Protein AF-A0AAP3A347-F1 (afdb_monomer_lite)

Structure (mmCIF, N/CA/C/O backbone):
data_AF-A0AAP3A347-F1
#
_entry.id   AF-A0AAP3A347-F1
#
loop_
_atom_site.group_PDB
_atom_site.id
_atom_site.type_symbol
_atom_site.label_atom_id
_atom_site.label_alt_id
_atom_site.label_comp_id
_atom_site.label_asym_id
_atom_site.label_entity_id
_atom_site.label_seq_id
_atom_site.pdbx_PDB_ins_code
_atom_site.Cartn_x
_atom_site.Cartn_y
_atom_site.Cartn_z
_atom_site.occupancy
_atom_site.B_iso_or_equiv
_atom_site.auth_seq_id
_atom_site.auth_comp_id
_atom_site.auth_asym_id
_atom_site.auth_atom_id
_atom_site.pdbx_PDB_model_num
ATOM 1 N N . TYR A 1 1 ? 1.249 11.955 13.675 1.00 42.88 1 TYR A N 1
ATOM 2 C CA . TYR A 1 1 ? 1.050 11.867 15.137 1.00 42.88 1 TYR A CA 1
ATOM 3 C C . TYR A 1 1 ? -0.414 11.985 15.562 1.00 42.88 1 TYR A C 1
ATOM 5 O O . TYR A 1 1 ? -0.784 11.283 16.488 1.00 42.88 1 TYR A O 1
ATOM 13 N N . ALA A 1 2 ? -1.273 12.744 14.864 1.00 56.22 2 ALA A N 1
ATOM 14 C CA . ALA A 1 2 ? -2.714 12.784 15.165 1.00 56.22 2 ALA A CA 1
ATOM 15 C C . ALA A 1 2 ? -3.454 11.446 14.923 1.00 56.22 2 ALA A C 1
ATOM 17 O O . ALA A 1 2 ? -4.338 11.081 15.691 1.00 56.22 2 ALA A O 1
ATOM 18 N N . SER A 1 3 ? -3.053 10.663 13.912 1.00 58.78 3 SER A N 1
ATOM 19 C CA . SER A 1 3 ? -3.719 9.391 13.586 1.00 58.78 3 SER A CA 1
ATOM 20 C C . SER A 1 3 ? -3.606 8.331 14.687 1.00 58.78 3 SER A C 1
ATOM 22 O O . SER A 1 3 ? -4.555 7.596 14.918 1.00 58.78 3 SER A O 1
ATOM 24 N N . ALA A 1 4 ? -2.480 8.262 15.404 1.00 61.84 4 ALA A N 1
ATOM 25 C CA . ALA A 1 4 ? -2.273 7.252 16.445 1.00 61.84 4 ALA A CA 1
ATOM 26 C C . ALA A 1 4 ? -3.090 7.509 17.722 1.00 61.84 4 ALA A C 1
ATOM 28 O O . ALA A 1 4 ? -3.288 6.578 18.494 1.00 61.84 4 ALA A O 1
ATOM 29 N N . VAL A 1 5 ? -3.551 8.746 17.935 1.00 64.50 5 VAL A N 1
ATOM 30 C CA . VAL A 1 5 ? -4.399 9.141 19.073 1.00 64.50 5 VAL A CA 1
ATOM 31 C C . VAL A 1 5 ? -5.878 9.077 18.689 1.00 64.50 5 VAL A C 1
ATOM 33 O O . VAL A 1 5 ? -6.691 8.566 19.444 1.00 64.50 5 VAL A O 1
ATOM 36 N N . TYR 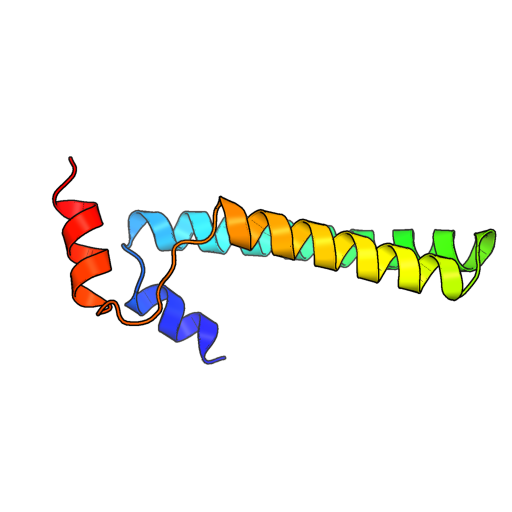A 1 6 ? -6.212 9.472 17.461 1.00 63.06 6 TYR A N 1
ATOM 37 C CA . TYR A 1 6 ? -7.593 9.464 16.978 1.00 63.06 6 TYR A CA 1
ATOM 38 C C . TYR A 1 6 ? -8.129 8.053 16.681 1.00 63.06 6 TYR A C 1
ATOM 40 O O . TYR A 1 6 ? -9.281 7.734 16.958 1.00 63.06 6 TYR A O 1
ATOM 48 N N . VAL A 1 7 ? -7.281 7.152 16.172 1.00 66.38 7 VAL A N 1
ATOM 49 C CA . VAL A 1 7 ? -7.661 5.749 15.929 1.00 66.38 7 VAL A CA 1
ATOM 50 C C . VAL A 1 7 ? -8.122 5.043 17.218 1.00 66.38 7 VAL A C 1
ATOM 52 O O . VAL A 1 7 ? -9.169 4.402 17.206 1.00 66.38 7 VAL A O 1
ATOM 55 N N . PRO A 1 8 ? -7.437 5.140 18.368 1.00 64.25 8 PRO A N 1
ATOM 56 C CA . PRO A 1 8 ? -7.977 4.566 19.590 1.00 64.25 8 PRO A CA 1
ATOM 57 C C . PRO A 1 8 ? -9.215 5.305 20.136 1.00 64.25 8 PRO A C 1
ATOM 59 O O . PRO A 1 8 ? -9.915 4.740 20.963 1.00 64.25 8 PRO A O 1
ATOM 62 N N . GLU A 1 9 ? -9.555 6.515 19.721 1.00 64.12 9 GLU A N 1
ATOM 63 C CA . GLU A 1 9 ? -10.776 7.166 20.229 1.00 64.12 9 GLU A CA 1
ATOM 64 C C . GLU A 1 9 ? -12.049 6.664 19.535 1.00 64.12 9 GLU A C 1
ATOM 66 O O . GLU A 1 9 ? -13.101 6.588 20.160 1.00 64.12 9 GLU A O 1
ATOM 71 N N . ILE A 1 10 ? -11.945 6.248 18.272 1.00 69.19 10 ILE A N 1
ATOM 72 C CA . ILE A 1 10 ? -13.102 5.850 17.454 1.00 69.19 10 ILE A CA 1
ATOM 73 C C . ILE A 1 10 ? -13.380 4.343 17.505 1.00 69.19 10 ILE A C 1
ATOM 75 O O . ILE A 1 10 ? -14.523 3.912 17.387 1.00 69.19 10 ILE A O 1
ATOM 79 N N . TRP A 1 11 ? -12.337 3.520 17.628 1.00 65.44 11 TRP A N 1
ATOM 80 C CA . TRP A 1 11 ? -12.455 2.071 17.450 1.00 65.44 11 TRP A CA 1
ATOM 81 C C . TRP A 1 11 ? -12.624 1.336 18.794 1.00 65.44 11 TRP A C 1
ATOM 83 O O . TRP A 1 11 ? -11.968 1.707 19.765 1.00 65.44 11 TRP A O 1
ATOM 93 N N . PRO A 1 12 ? -13.423 0.255 18.889 1.00 67.62 12 PRO A N 1
ATOM 94 C CA . PRO A 1 12 ? -13.547 -0.544 20.111 1.00 67.62 12 PRO A CA 1
ATOM 95 C C . PRO A 1 12 ? -12.246 -1.300 20.444 1.00 67.62 12 PRO A C 1
ATOM 97 O O . PRO A 1 12 ? -11.461 -1.651 19.558 1.00 67.62 12 PRO A O 1
ATOM 100 N N . THR A 1 13 ? -12.006 -1.576 21.731 1.00 71.44 13 THR A N 1
ATOM 101 C CA . THR A 1 13 ? -10.735 -2.127 22.257 1.00 71.44 13 THR A CA 1
ATOM 102 C C . THR A 1 13 ? -10.271 -3.406 21.551 1.00 71.44 13 THR A C 1
ATOM 104 O O . THR A 1 13 ? -9.081 -3.558 21.274 1.00 71.44 13 THR A O 1
ATOM 107 N N . GLU A 1 14 ? -11.198 -4.300 21.205 1.00 66.06 14 GLU A N 1
ATOM 108 C CA . GLU A 1 14 ? -10.903 -5.579 20.544 1.00 66.06 14 GLU A CA 1
ATOM 109 C C . GLU A 1 14 ? -10.419 -5.404 19.092 1.00 66.06 14 GLU A C 1
ATOM 111 O O . GLU A 1 14 ? -9.525 -6.124 18.638 1.00 66.06 14 GLU A O 1
ATOM 116 N N . ALA A 1 15 ? -10.959 -4.414 18.373 1.00 66.38 15 ALA A N 1
ATOM 117 C CA . ALA A 1 15 ? -10.613 -4.129 16.980 1.00 66.38 15 ALA A CA 1
ATOM 118 C C . ALA A 1 15 ? -9.327 -3.292 16.849 1.00 66.38 15 ALA A C 1
ATOM 120 O O . ALA A 1 15 ? -8.571 -3.472 15.891 1.00 66.38 15 ALA A O 1
ATOM 121 N N . LYS A 1 16 ? -9.023 -2.432 17.834 1.00 68.62 16 LYS A N 1
ATOM 122 C CA . LYS A 1 16 ? -7.827 -1.564 17.836 1.00 68.62 16 LYS A CA 1
ATOM 123 C C . LYS A 1 16 ? -6.521 -2.333 17.683 1.00 68.62 16 LYS A C 1
ATOM 125 O O . LYS A 1 16 ? -5.709 -2.022 16.813 1.00 68.62 16 LYS A O 1
ATOM 130 N N . LEU A 1 17 ? -6.297 -3.299 18.575 1.00 72.19 17 LEU A N 1
ATOM 131 C CA . LEU A 1 17 ? -5.00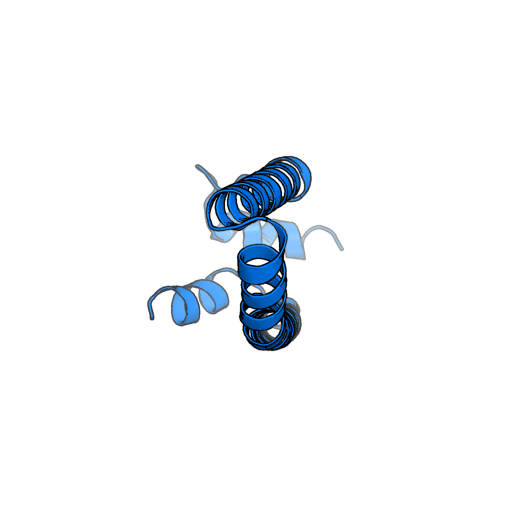8 -3.981 18.715 1.00 72.19 17 LEU A CA 1
ATOM 132 C C . LEU A 1 17 ? -4.714 -4.868 17.504 1.00 72.19 17 LEU A C 1
ATOM 134 O O . LEU A 1 17 ? -3.603 -4.850 16.975 1.00 72.19 17 LEU A O 1
ATOM 138 N N . ARG A 1 18 ? -5.726 -5.597 17.027 1.00 79.44 18 ARG A N 1
ATOM 139 C CA . ARG A 1 18 ? -5.585 -6.512 15.890 1.00 79.44 18 ARG A CA 1
ATOM 140 C C . ARG A 1 18 ? -5.498 -5.764 14.561 1.00 79.44 18 ARG A C 1
ATOM 142 O O . ARG A 1 18 ? -4.607 -6.059 13.769 1.00 79.44 18 ARG A O 1
ATOM 149 N N . GLY A 1 19 ? -6.360 -4.769 14.342 1.00 78.81 19 GLY A N 1
ATOM 150 C CA . GLY A 1 19 ? -6.386 -3.992 13.101 1.00 78.81 19 GLY A CA 1
ATOM 151 C C . GLY A 1 19 ? -5.125 -3.150 12.903 1.00 78.81 19 GLY A C 1
ATOM 152 O O . GLY A 1 19 ? -4.477 -3.236 11.861 1.00 78.81 19 GLY A O 1
ATOM 153 N N . SER A 1 20 ? -4.720 -2.393 13.928 1.00 78.94 20 SER A N 1
ATOM 154 C CA . SER A 1 20 ? -3.519 -1.549 13.862 1.00 78.94 20 SER A CA 1
ATOM 155 C C . SER A 1 20 ? -2.234 -2.379 13.765 1.00 78.94 20 SER A C 1
ATOM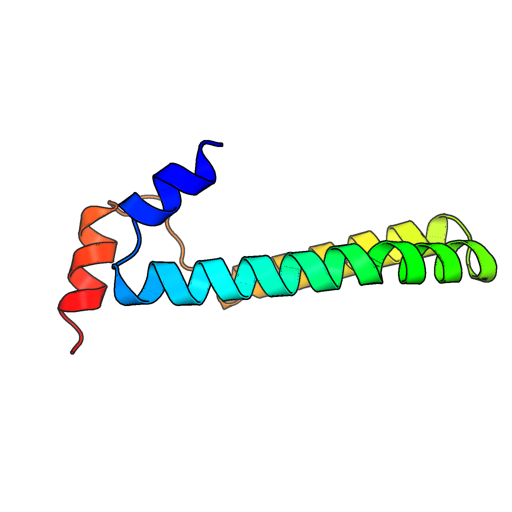 157 O O . SER A 1 20 ? -1.355 -2.067 12.961 1.00 78.94 20 SER A O 1
ATOM 159 N N . GLY A 1 21 ? -2.140 -3.480 14.523 1.00 84.75 21 GLY A N 1
ATOM 160 C CA . GLY A 1 21 ? -0.989 -4.384 14.475 1.00 84.75 21 GLY A CA 1
ATOM 161 C C . GLY A 1 21 ? -0.799 -5.028 13.100 1.00 84.75 21 GLY A C 1
ATOM 162 O O . GLY A 1 21 ? 0.307 -5.002 12.556 1.00 84.75 21 GLY A O 1
ATOM 163 N N . LEU A 1 22 ? -1.880 -5.539 12.500 1.00 87.25 22 LEU A N 1
ATOM 164 C CA . LEU A 1 22 ? -1.844 -6.128 11.160 1.00 87.25 22 LEU A CA 1
ATOM 165 C C . LEU A 1 22 ? -1.482 -5.085 10.095 1.00 87.25 22 LEU A C 1
ATOM 167 O O . LEU A 1 22 ? -0.585 -5.325 9.288 1.00 87.25 22 LEU A O 1
ATOM 171 N N . ALA A 1 23 ? -2.119 -3.910 10.121 1.00 86.94 23 ALA A N 1
ATOM 172 C CA . ALA A 1 23 ? -1.821 -2.831 9.180 1.00 86.94 23 ALA A CA 1
ATOM 173 C C . ALA A 1 23 ? -0.357 -2.369 9.279 1.00 86.94 23 ALA A C 1
ATOM 175 O O . ALA A 1 23 ? 0.294 -2.140 8.258 1.00 86.94 23 ALA A O 1
ATOM 176 N N . ASN A 1 24 ? 0.197 -2.289 10.494 1.00 87.88 24 ASN A N 1
ATOM 177 C CA . ASN A 1 24 ? 1.599 -1.929 10.698 1.00 87.88 24 ASN A CA 1
ATOM 178 C C . ASN A 1 24 ? 2.556 -2.995 10.147 1.00 87.88 24 ASN A C 1
ATOM 180 O O . ASN A 1 24 ? 3.531 -2.657 9.477 1.00 87.88 24 ASN A O 1
ATOM 184 N N . ALA A 1 25 ? 2.264 -4.277 10.387 1.00 92.44 25 ALA A N 1
ATOM 185 C CA . ALA A 1 25 ? 3.067 -5.384 9.874 1.00 92.44 25 ALA A CA 1
ATOM 186 C C . ALA A 1 25 ? 3.080 -5.405 8.338 1.00 92.44 25 ALA A C 1
ATOM 188 O O . ALA A 1 25 ? 4.150 -5.457 7.728 1.00 92.44 25 ALA A O 1
ATOM 189 N N . VAL A 1 26 ? 1.908 -5.277 7.709 1.00 93.12 26 VAL A N 1
ATOM 190 C CA . VAL A 1 26 ? 1.784 -5.202 6.246 1.00 93.12 26 VAL A CA 1
ATOM 191 C C . VAL A 1 26 ? 2.523 -3.980 5.699 1.00 93.12 26 VAL A C 1
ATOM 193 O O . VAL A 1 26 ? 3.261 -4.109 4.725 1.00 93.12 26 VAL A O 1
ATOM 196 N N . GLY A 1 27 ? 2.406 -2.820 6.355 1.00 91.06 27 GLY A N 1
ATOM 197 C CA . GLY A 1 27 ? 3.123 -1.599 5.975 1.00 91.06 27 GLY A CA 1
ATOM 198 C C . GLY A 1 27 ? 4.649 -1.741 6.013 1.00 91.06 27 GLY A C 1
ATOM 199 O O . GLY A 1 27 ? 5.352 -1.167 5.185 1.00 91.06 27 GLY A O 1
ATOM 200 N N . ARG A 1 28 ? 5.186 -2.542 6.940 1.00 93.69 28 ARG A N 1
ATOM 201 C CA . ARG A 1 28 ? 6.626 -2.841 6.987 1.00 93.69 28 ARG A CA 1
ATOM 202 C C . ARG A 1 28 ? 7.056 -3.752 5.846 1.00 93.69 28 ARG A C 1
ATOM 204 O O . ARG A 1 28 ? 8.077 -3.488 5.220 1.00 93.69 28 ARG A O 1
ATOM 211 N N . ILE A 1 29 ? 6.278 -4.794 5.555 1.00 95.44 29 ILE A N 1
ATOM 212 C CA . ILE A 1 29 ? 6.566 -5.711 4.444 1.00 95.44 29 ILE A CA 1
ATOM 213 C C . ILE A 1 29 ? 6.517 -4.955 3.113 1.00 95.44 29 ILE A C 1
ATOM 215 O O . ILE A 1 29 ? 7.430 -5.087 2.299 1.00 95.44 29 ILE A O 1
ATOM 219 N N . SER A 1 30 ? 5.500 -4.115 2.907 1.00 91.88 30 SER A N 1
ATOM 220 C CA . SER A 1 30 ? 5.387 -3.305 1.693 1.00 91.88 30 SER A CA 1
ATOM 221 C C . SER A 1 30 ? 6.515 -2.279 1.582 1.00 91.88 30 SER A C 1
ATOM 223 O O . SER A 1 30 ? 7.077 -2.128 0.501 1.00 91.88 30 SER A O 1
ATOM 225 N N . GLY A 1 31 ? 6.919 -1.645 2.687 1.00 92.12 31 GLY A N 1
ATOM 226 C CA . GLY A 1 31 ? 8.064 -0.732 2.723 1.00 92.12 31 GLY A CA 1
ATOM 227 C C . GLY A 1 31 ? 9.394 -1.395 2.351 1.00 92.12 31 GLY A C 1
ATOM 228 O O . GLY A 1 31 ? 10.244 -0.748 1.744 1.00 92.12 31 GLY A O 1
ATOM 229 N N . ILE A 1 32 ? 9.563 -2.686 2.657 1.00 95.44 32 ILE A N 1
ATOM 230 C CA . ILE A 1 32 ? 10.733 -3.469 2.235 1.00 95.44 32 ILE A CA 1
ATOM 231 C C . ILE A 1 32 ? 10.621 -3.843 0.756 1.00 95.44 32 ILE A C 1
ATOM 233 O O . ILE A 1 32 ? 11.588 -3.682 0.024 1.00 95.44 32 ILE A O 1
ATOM 237 N N . ALA A 1 33 ? 9.463 -4.323 0.297 1.00 93.62 33 ALA A N 1
ATOM 238 C CA . ALA A 1 33 ? 9.286 -4.835 -1.065 1.00 93.62 33 ALA A CA 1
ATOM 239 C C . ALA A 1 33 ? 9.246 -3.736 -2.145 1.00 93.62 33 ALA A C 1
ATOM 241 O O . ALA A 1 33 ? 9.754 -3.930 -3.252 1.00 93.62 33 ALA A O 1
ATOM 242 N N . ALA A 1 34 ? 8.662 -2.577 -1.832 1.00 92.06 34 ALA A N 1
ATOM 243 C CA . ALA A 1 34 ? 8.475 -1.466 -2.763 1.00 92.06 34 ALA A CA 1
ATOM 244 C C . ALA A 1 34 ? 9.768 -0.987 -3.457 1.00 92.06 34 ALA A C 1
ATOM 246 O O . ALA A 1 34 ? 9.757 -0.902 -4.687 1.00 92.06 34 ALA A O 1
ATOM 247 N N . PRO A 1 35 ? 10.890 -0.710 -2.758 1.00 93.81 35 PRO A N 1
ATOM 248 C CA . PRO A 1 35 ? 12.114 -0.262 -3.423 1.00 93.81 35 PRO A CA 1
ATOM 249 C C . PRO A 1 35 ? 12.686 -1.307 -4.390 1.00 93.81 35 PRO A C 1
ATOM 251 O O . PRO A 1 35 ? 13.205 -0.925 -5.435 1.00 93.81 35 PRO A O 1
ATOM 254 N N . TYR A 1 36 ? 12.547 -2.608 -4.108 1.00 94.56 36 TYR A N 1
ATOM 255 C CA . TYR A 1 36 ? 12.987 -3.657 -5.037 1.00 94.56 36 TYR A CA 1
ATOM 256 C C . TYR A 1 36 ? 12.139 -3.683 -6.309 1.00 94.56 36 TYR A C 1
ATOM 258 O O . TYR A 1 36 ? 12.687 -3.744 -7.409 1.00 94.56 36 TYR A O 1
ATOM 266 N N . ALA A 1 37 ? 10.813 -3.584 -6.177 1.00 91.56 37 ALA A N 1
ATOM 267 C CA . ALA A 1 37 ? 9.917 -3.515 -7.329 1.00 91.56 37 ALA A CA 1
ATOM 268 C C . ALA A 1 37 ? 10.229 -2.292 -8.208 1.00 91.56 37 ALA A C 1
ATOM 270 O O . ALA A 1 37 ? 10.340 -2.412 -9.429 1.00 91.56 3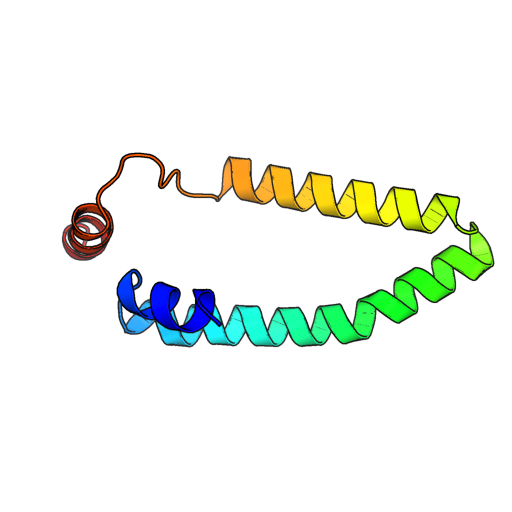7 ALA A O 1
ATOM 271 N N . VAL A 1 38 ? 10.444 -1.129 -7.582 1.00 94.50 38 VAL A N 1
ATOM 272 C CA . VAL A 1 38 ? 10.831 0.106 -8.277 1.00 94.50 38 VAL A CA 1
ATOM 273 C C . VAL A 1 38 ? 12.190 -0.042 -8.962 1.00 94.50 38 VAL A C 1
ATOM 275 O O . VAL A 1 38 ? 12.322 0.367 -10.112 1.00 94.50 38 VAL A O 1
ATOM 278 N N . ALA A 1 39 ? 13.182 -0.652 -8.309 1.00 94.56 39 ALA A N 1
ATOM 279 C CA . ALA A 1 39 ? 14.510 -0.854 -8.888 1.00 94.56 39 ALA A CA 1
ATOM 280 C C . ALA A 1 39 ? 14.468 -1.724 -10.156 1.00 94.56 39 ALA A C 1
ATOM 282 O O . ALA A 1 39 ? 15.069 -1.366 -11.170 1.00 94.56 39 ALA A O 1
ATOM 283 N N . VAL A 1 40 ? 13.712 -2.827 -10.131 1.00 94.75 40 VAL A N 1
ATOM 284 C CA . VAL A 1 40 ? 13.530 -3.704 -11.301 1.00 94.75 40 VAL A CA 1
ATOM 285 C C . VAL A 1 40 ? 12.821 -2.961 -12.435 1.00 94.75 40 VAL A C 1
ATOM 287 O O . VAL A 1 40 ? 13.281 -2.985 -13.576 1.00 94.75 40 VAL A O 1
ATOM 290 N N . LEU A 1 41 ? 11.736 -2.245 -12.128 1.00 93.44 41 LEU A N 1
ATOM 291 C CA . LEU A 1 41 ? 10.989 -1.471 -13.123 1.00 93.44 41 LEU A CA 1
ATOM 292 C C . LEU A 1 41 ? 11.832 -0.364 -13.746 1.00 93.44 41 LEU A C 1
ATOM 294 O O . LEU A 1 41 ? 11.788 -0.180 -14.959 1.00 93.44 41 LEU A O 1
ATOM 298 N N . LEU A 1 42 ? 12.631 0.335 -12.943 1.00 93.69 42 LEU A N 1
ATOM 299 C CA . LEU A 1 42 ? 13.509 1.384 -13.438 1.00 93.69 42 LEU A CA 1
ATOM 300 C C . LEU A 1 42 ? 14.584 0.814 -14.372 1.00 93.69 42 LEU A C 1
ATOM 302 O O . LEU A 1 42 ? 14.869 1.419 -15.402 1.00 93.69 42 LEU A O 1
ATOM 306 N N . SER A 1 43 ? 15.132 -0.362 -14.053 1.00 93.12 43 SER A N 1
ATOM 307 C CA . SER A 1 43 ? 16.151 -1.014 -14.881 1.00 93.12 43 SER A CA 1
ATOM 308 C C . SER A 1 43 ? 15.609 -1.556 -16.206 1.00 93.12 43 SER A C 1
ATOM 310 O O . SER A 1 43 ? 16.343 -1.562 -17.190 1.00 93.12 43 SER A O 1
ATOM 312 N N . SER A 1 44 ? 14.369 -2.050 -16.240 1.00 92.25 44 SER A N 1
ATOM 313 C CA . SER A 1 44 ? 13.807 -2.714 -17.429 1.00 92.25 44 SER A CA 1
ATOM 314 C C . SER A 1 44 ? 12.895 -1.818 -18.271 1.00 92.25 44 SER A C 1
ATOM 316 O O . SER A 1 44 ? 12.839 -1.979 -19.485 1.00 92.25 44 SER A O 1
ATOM 31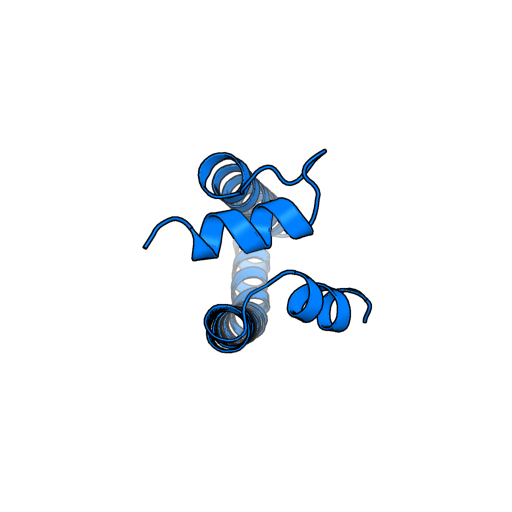8 N N . TYR A 1 45 ? 12.184 -0.880 -17.643 1.00 90.19 45 TYR A N 1
ATOM 319 C CA . TYR A 1 45 ? 11.126 -0.068 -18.262 1.00 90.19 45 TYR A CA 1
ATOM 320 C C . TYR A 1 45 ? 11.293 1.441 -18.014 1.00 90.19 45 TYR A C 1
ATOM 322 O O . TYR A 1 45 ? 10.470 2.243 -18.464 1.00 90.19 45 TYR A O 1
ATOM 330 N N . GLY A 1 46 ? 12.350 1.848 -17.304 1.00 92.38 46 GLY A N 1
ATOM 331 C CA . GLY A 1 46 ? 12.631 3.246 -17.003 1.00 92.38 46 GLY A CA 1
ATOM 332 C C . GLY A 1 46 ? 11.613 3.891 -16.059 1.00 92.38 46 GLY A C 1
ATOM 333 O O . GLY A 1 46 ? 10.796 3.241 -15.405 1.00 92.38 46 GLY A O 1
ATOM 334 N N . VAL A 1 47 ? 11.669 5.221 -15.987 1.00 93.25 47 VAL A N 1
ATOM 335 C CA . VAL A 1 47 ? 10.861 6.022 -15.053 1.00 93.25 47 VAL A CA 1
ATOM 336 C C . VAL A 1 47 ? 9.361 5.911 -15.357 1.00 93.25 47 VAL A C 1
ATOM 338 O O . VAL A 1 47 ? 8.545 5.872 -14.436 1.00 93.25 47 VAL A O 1
ATOM 341 N N . THR A 1 48 ? 8.984 5.780 -16.633 1.00 94.50 48 THR A N 1
ATOM 342 C CA . THR A 1 48 ? 7.583 5.610 -17.049 1.00 94.50 48 THR A CA 1
ATOM 343 C C . THR A 1 48 ? 6.949 4.363 -16.430 1.00 94.50 48 THR A C 1
ATOM 345 O O . THR A 1 48 ? 5.822 4.435 -15.944 1.00 94.50 48 THR A O 1
ATOM 348 N N . GLY A 1 49 ? 7.675 3.238 -16.371 1.00 92.31 49 GLY A N 1
ATOM 349 C CA . GLY A 1 49 ? 7.181 2.008 -15.742 1.00 92.31 49 GLY A CA 1
ATOM 350 C C . GLY A 1 49 ? 6.865 2.182 -14.252 1.00 92.31 49 GLY A C 1
ATOM 351 O O . GLY A 1 49 ? 5.872 1.650 -13.757 1.00 92.31 49 GLY A O 1
ATOM 352 N N . VAL A 1 50 ? 7.653 2.999 -13.548 1.00 94.94 50 VAL A N 1
ATOM 353 C CA . VAL A 1 50 ? 7.427 3.319 -12.130 1.00 94.94 50 VAL A CA 1
ATOM 354 C C . VAL A 1 50 ? 6.158 4.155 -11.947 1.00 94.94 50 VAL A C 1
ATOM 356 O O . VAL A 1 50 ? 5.349 3.852 -11.073 1.00 94.94 50 VAL A O 1
ATOM 359 N N . PHE A 1 51 ? 5.931 5.170 -12.786 1.00 94.69 51 PHE A N 1
ATOM 360 C CA . PHE A 1 51 ? 4.709 5.982 -12.711 1.00 94.69 51 PHE A CA 1
ATOM 361 C C . PHE A 1 51 ? 3.444 5.179 -13.024 1.00 94.69 51 PHE A C 1
ATOM 363 O O . PHE A 1 51 ? 2.427 5.372 -12.357 1.00 94.69 51 PHE A O 1
ATOM 370 N N . ILE A 1 52 ? 3.508 4.246 -13.979 1.00 95.62 52 ILE A N 1
ATOM 371 C CA . ILE A 1 52 ? 2.391 3.334 -14.264 1.00 95.62 52 ILE A CA 1
ATOM 372 C C . ILE A 1 52 ? 2.097 2.452 -13.046 1.00 95.62 52 ILE A C 1
ATOM 374 O O . ILE A 1 52 ? 0.934 2.331 -12.664 1.00 95.62 52 ILE A O 1
ATOM 378 N N . LEU A 1 53 ? 3.124 1.892 -12.392 1.00 94.19 53 LEU A N 1
ATOM 379 C CA . LEU A 1 53 ? 2.949 1.121 -11.156 1.00 94.19 53 LEU A CA 1
ATOM 380 C C . LEU A 1 53 ? 2.262 1.959 -10.067 1.00 94.19 53 LEU A C 1
ATOM 382 O O . LEU A 1 53 ? 1.283 1.510 -9.475 1.00 94.19 53 LEU A O 1
ATOM 386 N N . LEU A 1 54 ? 2.751 3.176 -9.810 1.00 93.94 54 LEU A N 1
ATOM 387 C CA . LEU A 1 54 ? 2.177 4.064 -8.794 1.00 93.94 54 LEU A CA 1
ATOM 388 C C . LEU A 1 54 ? 0.716 4.420 -9.099 1.00 93.94 54 LEU A C 1
ATOM 390 O O . LEU A 1 54 ? -0.124 4.415 -8.195 1.00 93.94 54 LEU A O 1
ATOM 394 N N . GLY A 1 55 ? 0.399 4.681 -10.370 1.00 95.88 55 GLY A N 1
ATOM 395 C CA . GLY A 1 55 ? -0.966 4.925 -10.828 1.00 95.88 55 GLY A CA 1
ATOM 396 C C . GLY A 1 55 ? -1.870 3.710 -10.618 1.00 95.88 55 GLY A C 1
ATOM 397 O O . GLY A 1 55 ? -2.947 3.836 -10.039 1.00 95.88 55 GLY A O 1
ATOM 398 N N . ALA A 1 56 ? -1.410 2.521 -11.009 1.00 96.00 56 ALA A N 1
ATOM 399 C CA . ALA A 1 56 ? -2.156 1.278 -10.841 1.00 96.00 56 ALA A CA 1
ATOM 400 C C . ALA A 1 56 ? -2.444 0.975 -9.362 1.00 96.00 56 ALA A C 1
ATOM 402 O O . ALA A 1 56 ? -3.586 0.693 -9.005 1.00 96.00 56 ALA A O 1
ATOM 403 N N . VAL A 1 57 ? -1.441 1.103 -8.485 1.00 94.69 57 VAL A N 1
ATOM 404 C CA . VAL A 1 57 ? -1.618 0.913 -7.036 1.00 94.69 57 VAL A CA 1
ATOM 405 C C . VAL A 1 57 ? -2.625 1.917 -6.472 1.00 94.69 57 VAL A C 1
ATOM 407 O O . VAL A 1 57 ? -3.507 1.529 -5.710 1.00 94.69 57 VAL A O 1
ATOM 410 N N . SER A 1 58 ? -2.550 3.184 -6.888 1.00 95.38 58 SER A N 1
ATOM 411 C CA . SER A 1 58 ? -3.500 4.220 -6.460 1.00 95.38 58 SER A CA 1
ATOM 412 C C . SER A 1 58 ? -4.939 3.887 -6.858 1.00 95.38 58 SER A C 1
ATOM 414 O O . SER A 1 58 ? -5.848 4.032 -6.043 1.00 95.38 58 SER A O 1
ATOM 416 N N . ILE A 1 59 ? -5.153 3.389 -8.079 1.00 97.44 59 ILE A N 1
ATOM 417 C CA . ILE A 1 59 ? -6.478 2.972 -8.561 1.00 97.44 59 ILE A CA 1
ATOM 418 C C . ILE A 1 59 ? -6.999 1.780 -7.755 1.00 97.44 59 ILE A C 1
ATOM 420 O O . ILE A 1 59 ? -8.155 1.785 -7.339 1.00 97.44 59 ILE A O 1
ATOM 424 N N . VAL A 1 60 ? -6.155 0.780 -7.483 1.00 95.50 60 VAL A N 1
ATOM 425 C CA . VAL A 1 60 ? -6.540 -0.382 -6.666 1.00 95.50 60 VAL A CA 1
ATOM 426 C C . VAL A 1 60 ? -6.969 0.054 -5.266 1.00 95.50 60 VAL A C 1
ATOM 428 O O . VAL A 1 60 ? -8.009 -0.387 -4.779 1.00 95.50 60 VAL A O 1
ATOM 431 N N . VAL A 1 61 ? -6.216 0.958 -4.635 1.00 92.44 61 VAL A N 1
ATOM 432 C CA . VAL A 1 61 ? -6.574 1.512 -3.321 1.00 92.44 61 VAL A CA 1
ATOM 433 C C . VAL A 1 61 ? -7.885 2.294 -3.393 1.00 92.44 61 VAL A C 1
ATOM 435 O O . VAL A 1 61 ? -8.737 2.121 -2.526 1.00 92.44 61 VAL A O 1
ATOM 438 N N . ALA A 1 62 ? -8.089 3.103 -4.433 1.00 93.31 62 ALA A N 1
ATOM 439 C CA . ALA A 1 62 ? -9.334 3.840 -4.622 1.00 93.31 62 ALA A CA 1
ATOM 440 C C . ALA A 1 62 ? -10.546 2.900 -4.743 1.00 93.31 62 ALA A C 1
ATOM 442 O O . ALA A 1 62 ? -11.561 3.137 -4.095 1.00 93.31 62 ALA A O 1
ATOM 443 N N . ILE A 1 63 ? -10.430 1.805 -5.502 1.00 95.25 63 ILE A N 1
ATOM 444 C CA . ILE A 1 63 ? -11.489 0.790 -5.627 1.00 95.25 63 ILE A CA 1
ATOM 445 C C . ILE A 1 63 ? -11.734 0.088 -4.287 1.00 95.25 63 ILE A C 1
ATOM 447 O O . ILE A 1 63 ? -12.885 -0.112 -3.898 1.00 95.25 63 ILE A O 1
ATOM 451 N N . ALA A 1 64 ? -10.673 -0.265 -3.559 1.00 91.25 64 ALA A N 1
ATOM 452 C CA . ALA A 1 64 ? -10.797 -0.889 -2.246 1.00 91.25 64 ALA A CA 1
ATOM 453 C C . ALA A 1 64 ? -11.534 0.027 -1.258 1.00 91.25 64 ALA A C 1
ATOM 455 O O . ALA A 1 64 ? -12.440 -0.423 -0.565 1.00 91.25 64 ALA A O 1
ATOM 456 N N . ILE A 1 65 ? -11.213 1.322 -1.239 1.00 88.69 65 ILE A N 1
ATOM 457 C CA . ILE A 1 65 ? -11.923 2.306 -0.413 1.00 88.69 65 ILE A CA 1
ATOM 458 C C . ILE A 1 65 ? -13.367 2.477 -0.895 1.00 88.69 65 ILE A C 1
ATOM 460 O O . ILE A 1 65 ? -14.270 2.505 -0.074 1.00 88.69 65 ILE A O 1
ATOM 464 N N . ALA A 1 66 ? -13.617 2.540 -2.202 1.00 87.38 66 ALA A N 1
ATOM 465 C CA . ALA A 1 66 ? -14.971 2.708 -2.729 1.00 87.38 66 ALA A CA 1
ATOM 466 C C . ALA A 1 66 ? -15.900 1.515 -2.429 1.00 87.38 66 ALA A C 1
ATOM 468 O O . ALA A 1 66 ? -17.113 1.688 -2.386 1.00 87.38 66 ALA A O 1
ATOM 469 N N . THR A 1 67 ? -15.347 0.311 -2.250 1.00 87.31 67 THR A N 1
ATOM 470 C CA . THR A 1 67 ? -16.123 -0.925 -2.034 1.00 87.31 67 THR A CA 1
ATOM 471 C C . THR A 1 67 ? -16.169 -1.379 -0.576 1.00 87.31 67 THR A C 1
ATOM 473 O O . THR A 1 67 ? -17.191 -1.897 -0.137 1.00 87.31 67 THR A O 1
ATOM 476 N N . ILE A 1 68 ? -15.074 -1.209 0.171 1.00 83.75 68 ILE A N 1
ATOM 477 C CA . ILE A 1 68 ? -14.908 -1.679 1.559 1.00 83.75 68 ILE A CA 1
ATOM 478 C C . ILE A 1 68 ? -14.914 -0.502 2.546 1.00 83.75 68 ILE A C 1
ATOM 480 O O . ILE A 1 68 ? -15.150 -0.683 3.740 1.00 83.75 68 ILE A O 1
ATOM 484 N N . GLY A 1 69 ? -14.632 0.713 2.073 1.00 74.94 69 GLY A N 1
ATOM 485 C CA . GLY A 1 69 ? -14.626 1.908 2.902 1.00 74.94 69 GLY A CA 1
ATOM 486 C C . GLY A 1 69 ? -16.026 2.234 3.402 1.00 74.94 69 GLY A C 1
ATOM 487 O O . GLY A 1 69 ? -16.978 2.341 2.635 1.00 74.94 69 GLY A O 1
ATOM 488 N N . ILE A 1 70 ? -16.133 2.404 4.714 1.00 67.50 70 ILE A N 1
ATOM 489 C CA . ILE A 1 70 ? -17.351 2.882 5.359 1.00 67.50 70 ILE A CA 1
ATOM 490 C C . ILE A 1 70 ? -17.377 4.404 5.203 1.00 67.50 70 ILE A C 1
ATOM 492 O O . ILE A 1 70 ? -16.400 5.077 5.541 1.00 67.50 70 ILE A O 1
ATOM 496 N N . GLU A 1 71 ? -18.477 4.945 4.683 1.00 64.56 71 GLU A N 1
ATOM 497 C CA . GLU A 1 71 ? -18.673 6.390 4.568 1.00 64.56 71 GLU A CA 1
ATOM 498 C C . GLU A 1 71 ? -18.843 6.987 5.970 1.00 64.56 71 GLU A C 1
ATOM 500 O O . GLU A 1 71 ? -19.835 6.742 6.654 1.00 64.56 71 GLU A O 1
ATOM 505 N N . THR A 1 72 ? -17.846 7.745 6.423 1.00 64.75 72 THR A N 1
ATOM 506 C CA . THR A 1 72 ? -17.845 8.380 7.751 1.00 64.75 72 THR A CA 1
ATOM 507 C C . THR A 1 72 ? -18.321 9.830 7.704 1.00 64.75 72 THR A C 1
ATOM 509 O O . THR A 1 72 ? -18.465 10.474 8.747 1.00 64.75 72 THR A O 1
ATOM 512 N N . LYS A 1 73 ? -18.579 10.387 6.514 1.00 55.66 73 LYS A N 1
ATOM 513 C CA . LYS A 1 73 ? -18.968 11.788 6.366 1.00 55.66 73 LYS A CA 1
ATOM 514 C C . LYS A 1 73 ? -20.378 12.033 6.909 1.00 55.66 73 LYS A C 1
ATOM 516 O O . LYS A 1 73 ? -21.363 11.537 6.376 1.00 55.66 73 LYS A O 1
ATOM 521 N N . GLY A 1 74 ? -20.465 12.880 7.935 1.00 54.47 74 GLY A N 1
ATOM 522 C CA . GLY A 1 74 ? -21.734 13.322 8.529 1.00 54.47 74 GLY A CA 1
ATOM 523 C C . GLY A 1 74 ? -22.302 12.392 9.603 1.00 54.47 74 GLY A C 1
ATOM 524 O O . GLY A 1 74 ? -23.383 12.665 10.115 1.00 54.47 74 GLY A O 1
ATOM 525 N N . VAL A 1 75 ? -21.576 11.332 9.967 1.00 59.88 75 VAL A N 1
ATOM 526 C CA . VAL A 1 75 ? -21.959 10.387 11.021 1.00 59.88 75 VAL A CA 1
ATOM 527 C C . VAL A 1 75 ? -21.189 10.736 12.297 1.00 59.88 75 VAL A C 1
ATOM 529 O O . VAL A 1 75 ? -19.973 10.929 12.250 1.00 59.88 75 VAL A O 1
ATOM 532 N N . SER A 1 76 ? -21.881 10.862 13.437 1.00 58.88 76 SER A N 1
ATOM 533 C CA . SER A 1 76 ? -21.205 11.128 14.712 1.00 58.88 76 SER A CA 1
ATOM 534 C C . SER A 1 76 ? -20.434 9.888 15.166 1.00 58.88 76 SER A C 1
ATOM 536 O O . SER A 1 76 ? -20.892 8.756 14.989 1.00 58.88 76 SER A O 1
ATOM 538 N N . VAL A 1 77 ? -19.261 10.093 15.763 1.00 58.06 77 VAL A N 1
ATOM 539 C CA . VAL A 1 77 ? -18.369 9.011 16.212 1.00 58.06 77 VAL A CA 1
ATOM 540 C C . VAL A 1 77 ? -19.080 8.084 17.214 1.00 58.06 77 VAL A C 1
ATOM 542 O O . VAL A 1 77 ? -18.859 6.874 17.223 1.00 58.06 77 VAL A O 1
ATOM 545 N N . GLU A 1 78 ? -20.003 8.637 18.001 1.00 58.94 78 GLU A N 1
ATOM 546 C CA . GLU A 1 78 ? -20.826 7.936 18.985 1.00 58.94 78 GLU A CA 1
ATOM 547 C C . GLU A 1 78 ? -21.800 6.939 18.342 1.00 58.94 78 GLU A C 1
ATOM 549 O O . GLU A 1 78 ? -21.992 5.852 18.882 1.00 58.94 78 GLU A O 1
ATOM 554 N N . SER A 1 79 ? -22.378 7.261 17.179 1.00 60.22 79 SER A N 1
ATOM 555 C CA . SER A 1 79 ? -23.306 6.354 16.482 1.00 60.22 79 SER A CA 1
ATOM 556 C C . SER A 1 79 ? -22.600 5.125 15.894 1.00 60.22 79 SER A C 1
ATOM 558 O O . 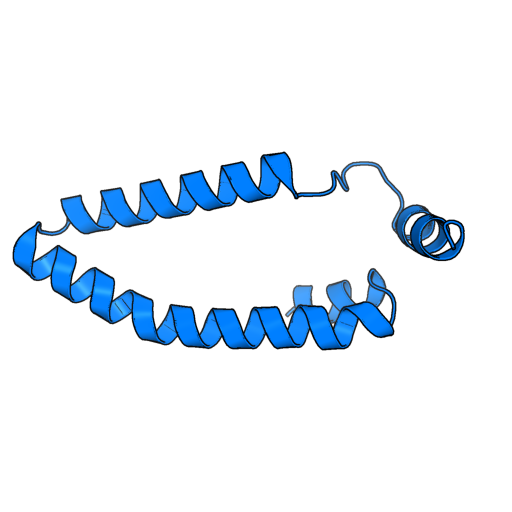SER A 1 79 ? -23.090 4.009 16.044 1.00 60.22 79 SER A O 1
ATOM 560 N N . LEU A 1 80 ? -21.384 5.295 15.359 1.00 60.72 80 LEU A N 1
ATOM 561 C CA . LEU A 1 80 ? -20.550 4.190 14.857 1.00 60.72 80 LEU A CA 1
ATOM 562 C C . LEU A 1 80 ? -20.105 3.230 15.971 1.00 60.72 80 LEU A C 1
ATOM 564 O O . LEU A 1 80 ? -19.979 2.027 15.743 1.00 60.72 80 LEU A O 1
ATOM 568 N N . SER A 1 81 ? -19.870 3.756 17.176 1.00 56.72 81 SER A N 1
ATOM 569 C CA . SER A 1 81 ? -19.515 2.954 18.351 1.00 56.72 81 SER A CA 1
ATOM 570 C C . SER A 1 81 ? -20.706 2.138 18.876 1.00 56.72 81 SER A C 1
ATOM 572 O O . SER A 1 81 ? -20.541 0.972 19.232 1.00 56.72 81 SER A O 1
ATOM 574 N N . ILE A 1 82 ? -21.916 2.717 18.887 1.00 52.72 82 ILE A N 1
ATOM 575 C CA . ILE A 1 82 ? -23.130 2.071 19.418 1.00 52.72 82 ILE A CA 1
ATOM 576 C C . ILE A 1 82 ? -23.694 1.008 18.460 1.00 52.72 82 ILE A C 1
ATOM 578 O O . ILE A 1 82 ? -24.042 -0.078 18.925 1.00 52.72 82 ILE A O 1
ATOM 582 N N . ASP A 1 83 ? -23.725 1.243 17.143 1.00 53.31 83 ASP A N 1
ATOM 583 C CA . ASP A 1 83 ? -24.223 0.251 16.167 1.00 53.31 83 ASP A CA 1
ATOM 584 C C . ASP A 1 83 ? -23.359 -1.024 16.117 1.00 53.31 83 ASP A C 1
ATOM 586 O O . ASP A 1 83 ? -23.874 -2.130 15.941 1.00 53.31 83 ASP A O 1
ATOM 590 N N . ALA A 1 84 ? -22.049 -0.905 16.356 1.00 53.44 84 ALA A N 1
ATOM 591 C CA . ALA A 1 84 ? -21.149 -2.056 16.461 1.00 53.44 84 ALA A CA 1
ATOM 592 C C . ALA A 1 84 ? -21.385 -2.908 17.729 1.00 53.44 84 ALA A C 1
ATOM 594 O O . ALA A 1 84 ? -20.985 -4.071 17.765 1.00 53.44 84 ALA A O 1
ATOM 595 N N . VAL A 1 85 ? -22.024 -2.346 18.763 1.00 49.88 85 VAL A N 1
ATOM 596 C CA . VAL A 1 85 ? -22.382 -3.039 20.016 1.00 49.88 85 VAL A CA 1
ATOM 597 C C . VAL A 1 85 ? -23.818 -3.574 19.974 1.00 49.88 85 VAL A C 1
ATOM 599 O O . VAL A 1 85 ? -24.095 -4.607 20.579 1.00 49.88 85 VAL A O 1
ATOM 602 N N . ALA A 1 86 ? -24.724 -2.900 19.259 1.00 45.75 86 ALA A N 1
ATOM 603 C CA . ALA A 1 86 ? -26.144 -3.248 19.191 1.00 45.75 86 ALA A CA 1
ATOM 604 C C . ALA A 1 86 ? -26.467 -4.403 18.225 1.00 45.75 86 ALA A C 1
ATOM 606 O O . ALA A 1 86 ? -27.516 -5.028 18.366 1.00 45.75 86 ALA A O 1
ATOM 607 N N . ASN A 1 87 ? -25.583 -4.716 17.271 1.00 38.03 87 ASN A N 1
ATOM 608 C CA . ASN A 1 87 ? -25.738 -5.867 16.377 1.00 38.03 87 ASN A CA 1
ATOM 609 C C . ASN A 1 87 ? -24.883 -7.061 16.838 1.00 38.03 87 ASN A C 1
ATOM 611 O O . ASN A 1 87 ? -23.940 -7.477 16.159 1.00 38.03 87 ASN A O 1
ATOM 615 N N . LYS A 1 88 ? -25.206 -7.590 18.021 1.00 38.59 88 LYS A N 1
ATOM 616 C CA . LYS A 1 88 ? -24.825 -8.937 18.452 1.00 38.59 88 LYS A CA 1
ATOM 617 C C . LYS A 1 88 ? -26.020 -9.653 19.064 1.00 38.59 88 LYS A C 1
ATOM 619 O O . LYS A 1 88 ? -26.687 -9.039 19.923 1.00 38.59 88 LYS A O 1
#

InterPro domains:
  IPR005828 Major facilitator, sugar transporter-like [PF00083] (4-81)
  IPR020846 Major facilitator superfamily domain [PS50850] (1-73)
  IPR036259 MFS transporter superfamily [G3DSA:1.20.1250.20] (1-85)
  IPR036259 MFS transporter superfamily [SSF103473] (4-78)

Radius of gyration: 17.89 Å; chains: 1; bounding box: 42×22×40 Å

Sequence (88 aa):
YASAVYVPEIWPTEAKLRGSGLANAVGRISGIAAPYAVAVLLSSYGVTGVFILLGAVSIVVAIAIATIGIETKGVSVESLSIDAVANK

Foldseek 3Di:
DVCVVVLVVQDDPVCSVVVVVVVVVVVVVCVVVVVVVVVVCCVPPNPVSVVVVVVVVVVVVVVCCVPVNDPPPPPDSVVSVVVVVVPD

Organism: Escherichia coli (NCBI:txid562)

Secondary structure (DSSP, 8-state):
-HHHHHHHHHS-HHHHHHHHHHHHHHHHHHHHHHHHHHHHHHHHHHHHHHHHHHHHHHHHHHHHHHHH----TT--HHHHHHHHHH--

pLDDT: mean 78.38, std 17.05, range [38.03, 97.44]